Protein AF-A0A317UHM7-F1 (afdb_monomer)

Mean predicted aligned error: 4.64 Å

Structure (mmCIF, N/CA/C/O backbone):
data_AF-A0A317UHM7-F1
#
_entry.id   AF-A0A317UHM7-F1
#
loop_
_atom_site.group_PDB
_atom_site.id
_atom_site.type_symbol
_atom_site.label_atom_id
_atom_site.label_alt_id
_atom_site.label_comp_id
_atom_site.label_asym_id
_atom_site.label_entity_id
_atom_site.label_seq_id
_atom_site.pdbx_PDB_ins_code
_atom_site.Cartn_x
_atom_site.Cartn_y
_atom_site.Cartn_z
_atom_site.occupancy
_atom_site.B_iso_or_equiv
_atom_site.auth_seq_id
_atom_site.auth_comp_id
_atom_site.auth_asym_id
_atom_site.auth_atom_id
_atom_site.pdbx_PDB_model_num
ATOM 1 N N . MET A 1 1 ? 4.134 -24.630 3.896 1.00 39.47 1 MET A N 1
ATOM 2 C CA . MET A 1 1 ? 3.854 -23.565 4.878 1.00 39.47 1 MET A CA 1
ATOM 3 C C . MET A 1 1 ? 3.007 -22.562 4.129 1.00 39.47 1 MET A C 1
ATOM 5 O O . MET A 1 1 ? 3.404 -22.222 3.028 1.00 39.47 1 MET A O 1
ATOM 9 N N . ASN A 1 2 ? 1.814 -22.216 4.612 1.00 40.88 2 ASN A N 1
ATOM 10 C CA . ASN A 1 2 ? 1.016 -21.183 3.949 1.00 40.88 2 ASN A CA 1
ATOM 11 C C . ASN A 1 2 ? 1.652 -19.836 4.301 1.00 40.88 2 ASN A C 1
ATOM 13 O O . ASN A 1 2 ? 1.589 -19.416 5.449 1.00 40.88 2 ASN A O 1
ATOM 17 N N . GLU A 1 3 ? 2.325 -19.219 3.334 1.00 45.88 3 GLU A N 1
ATOM 18 C CA . GLU A 1 3 ? 3.064 -17.949 3.448 1.00 45.88 3 GLU A CA 1
ATOM 19 C C . GLU A 1 3 ? 2.141 -16.716 3.420 1.00 45.88 3 GLU A C 1
ATOM 21 O O . GLU A 1 3 ? 2.511 -15.654 2.937 1.00 45.88 3 GLU A O 1
ATOM 26 N N . HIS A 1 4 ? 0.919 -16.839 3.933 1.00 51.75 4 HIS A N 1
ATOM 27 C CA . HIS A 1 4 ? -0.042 -15.742 3.986 1.00 51.75 4 HIS A CA 1
ATOM 28 C C . HIS A 1 4 ? -0.412 -15.508 5.442 1.00 51.75 4 HIS A C 1
ATOM 30 O O . HIS A 1 4 ? -1.239 -16.251 5.950 1.00 51.75 4 HIS A O 1
ATOM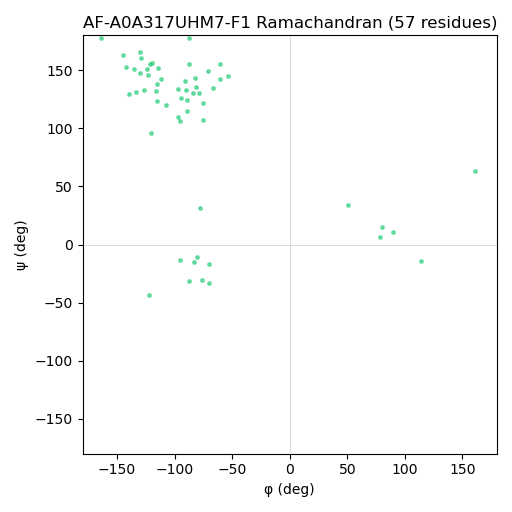 36 N N . GLU A 1 5 ? 0.259 -14.552 6.092 1.00 59.22 5 GLU A N 1
ATOM 37 C CA . GLU A 1 5 ? -0.194 -13.763 7.263 1.00 59.22 5 GLU A CA 1
ATOM 38 C C . GLU A 1 5 ? 1.029 -13.147 7.974 1.00 59.22 5 GLU A C 1
ATOM 40 O O . GLU A 1 5 ? 1.353 -13.481 9.111 1.00 59.22 5 GLU A O 1
ATOM 45 N N . PHE A 1 6 ? 1.769 -12.263 7.291 1.00 68.00 6 PHE A N 1
ATOM 46 C CA . PHE A 1 6 ? 2.753 -11.406 7.979 1.00 68.00 6 PHE A CA 1
ATOM 47 C C . PHE A 1 6 ? 2.055 -10.256 8.726 1.00 68.00 6 PHE A C 1
ATOM 49 O O . PHE A 1 6 ? 2.505 -9.832 9.787 1.00 68.00 6 PHE A O 1
ATOM 56 N N . TRP A 1 7 ? 0.917 -9.799 8.199 1.00 82.62 7 TRP A N 1
ATOM 57 C CA . TRP A 1 7 ? 0.104 -8.734 8.776 1.00 82.62 7 TRP A CA 1
ATOM 58 C C . TRP A 1 7 ? -0.920 -9.303 9.751 1.00 82.62 7 TRP A C 1
ATOM 60 O O . TRP A 1 7 ? -1.721 -10.166 9.392 1.00 82.62 7 TRP A O 1
ATOM 70 N N . LYS A 1 8 ? -0.897 -8.811 10.988 1.00 86.44 8 LYS A N 1
ATOM 71 C CA . LYS A 1 8 ? -1.784 -9.267 12.067 1.00 86.44 8 LYS A CA 1
ATOM 72 C C . LYS A 1 8 ? -3.108 -8.519 12.079 1.00 86.44 8 LYS A C 1
ATOM 74 O O . LYS A 1 8 ? -4.126 -9.081 12.472 1.00 86.44 8 LYS A O 1
ATOM 79 N N . GLU A 1 9 ? -3.091 -7.256 11.662 1.00 95.19 9 GLU A N 1
ATOM 80 C CA . GLU A 1 9 ? -4.266 -6.390 11.621 1.00 95.19 9 GLU A CA 1
ATOM 81 C C . GLU A 1 9 ? -4.230 -5.502 10.373 1.00 95.19 9 GLU A C 1
ATOM 83 O O . GLU A 1 9 ? -3.160 -5.180 9.859 1.00 95.19 9 GLU A O 1
ATOM 88 N N . ARG A 1 10 ? -5.412 -5.102 9.896 1.00 95.94 10 ARG A N 1
ATOM 89 C CA . ARG A 1 10 ? -5.610 -4.162 8.787 1.00 95.94 10 ARG A CA 1
ATOM 90 C C . ARG A 1 10 ? -6.772 -3.246 9.139 1.00 95.94 10 ARG A C 1
ATOM 92 O O . ARG A 1 10 ? -7.839 -3.742 9.507 1.00 95.94 10 ARG A O 1
ATOM 99 N N . ARG A 1 11 ? -6.597 -1.930 9.020 1.00 97.25 11 ARG A N 1
ATOM 100 C CA . ARG A 1 11 ? -7.661 -0.954 9.306 1.00 97.25 11 ARG A CA 1
ATOM 101 C C . ARG A 1 11 ? -7.744 0.125 8.238 1.00 97.25 11 ARG A C 1
ATOM 103 O O . ARG A 1 11 ? -6.758 0.429 7.580 1.00 97.25 11 ARG A O 1
ATOM 110 N N . HIS A 1 12 ? -8.948 0.657 8.058 1.00 97.69 12 HIS A N 1
ATOM 111 C CA . HIS A 1 12 ? -9.216 1.749 7.130 1.00 97.69 12 HIS A CA 1
ATOM 112 C C . HIS A 1 12 ? -8.837 3.083 7.778 1.00 97.69 12 HIS A C 1
ATOM 114 O O . HIS A 1 12 ? -9.181 3.325 8.937 1.00 97.69 12 HIS A O 1
ATOM 120 N N . LEU A 1 13 ? -8.164 3.942 7.023 1.00 96.38 13 LEU A N 1
ATOM 121 C CA . LEU A 1 13 ? -7.771 5.282 7.437 1.00 96.38 13 LEU A CA 1
ATOM 122 C C . LEU A 1 13 ? -8.934 6.261 7.256 1.00 96.38 13 LEU A C 1
ATOM 124 O O . LEU A 1 13 ? -9.712 6.157 6.311 1.00 96.38 13 LEU A O 1
ATOM 128 N N . GLU A 1 14 ? -9.083 7.222 8.164 1.00 96.44 14 GLU A N 1
ATOM 129 C CA . GLU A 1 14 ? -10.109 8.266 8.010 1.00 96.44 14 GLU A CA 1
ATOM 130 C C . GLU A 1 14 ? -9.769 9.243 6.875 1.00 96.44 14 GLU A C 1
ATOM 132 O O . GLU A 1 14 ? -10.665 9.731 6.185 1.00 96.44 14 GLU A O 1
ATOM 137 N N . GLU A 1 15 ? -8.478 9.497 6.663 1.00 95.75 15 GLU A N 1
ATOM 138 C CA . GLU A 1 15 ? -7.952 10.346 5.599 1.00 95.75 15 GLU A CA 1
ATOM 139 C C . GLU A 1 15 ? -7.116 9.512 4.629 1.00 95.75 15 GLU A C 1
ATOM 141 O O . GLU A 1 15 ? -6.344 8.646 5.036 1.00 95.75 15 GLU A O 1
ATOM 146 N N . MET A 1 16 ? -7.280 9.778 3.334 1.00 95.62 16 MET A N 1
ATOM 147 C CA . MET A 1 16 ? -6.554 9.074 2.286 1.00 95.62 16 MET A CA 1
ATOM 148 C C . MET A 1 16 ? -5.103 9.572 2.221 1.00 95.62 16 MET A C 1
ATOM 150 O O . MET A 1 16 ? -4.905 10.766 1.969 1.00 95.62 16 MET A O 1
ATOM 154 N N . PRO A 1 17 ? -4.090 8.699 2.378 1.00 94.62 17 PRO A N 1
ATOM 155 C CA . PRO A 1 17 ? -2.708 9.082 2.131 1.00 94.62 17 PRO A CA 1
ATOM 156 C C . PRO A 1 17 ? -2.506 9.518 0.680 1.00 94.62 17 PRO A C 1
ATOM 158 O O . PRO A 1 17 ? -3.228 9.100 -0.229 1.00 94.62 17 PRO A O 1
ATOM 161 N N . PHE A 1 18 ? -1.487 10.339 0.446 1.00 96.62 18 PHE A N 1
ATOM 162 C CA . PHE A 1 18 ? -1.031 10.595 -0.914 1.00 96.62 18 PHE A CA 1
ATOM 163 C C . PHE A 1 18 ? -0.338 9.360 -1.479 1.00 96.62 18 PHE A C 1
ATOM 1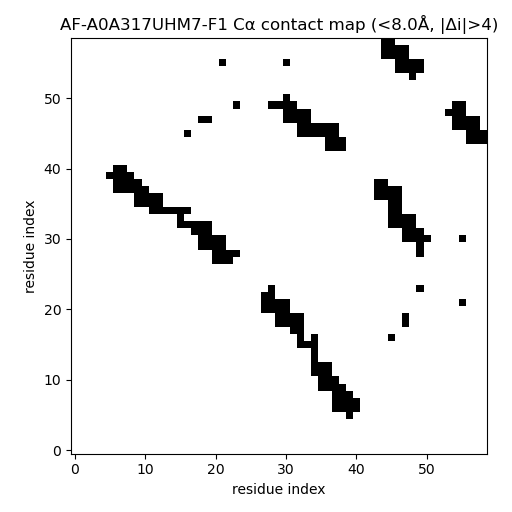65 O O . PHE A 1 18 ? 0.343 8.637 -0.753 1.00 96.62 18 PHE A O 1
ATOM 172 N N . ASP A 1 19 ? -0.442 9.180 -2.792 1.00 97.56 19 ASP A N 1
ATOM 173 C CA . ASP A 1 19 ? 0.362 8.201 -3.513 1.00 97.56 19 ASP A CA 1
ATOM 174 C C . ASP A 1 19 ? 1.857 8.397 -3.226 1.00 97.56 19 ASP A C 1
ATOM 176 O O . ASP A 1 19 ? 2.352 9.523 -3.073 1.00 97.56 19 ASP A O 1
ATOM 180 N N . LYS A 1 20 ? 2.594 7.290 -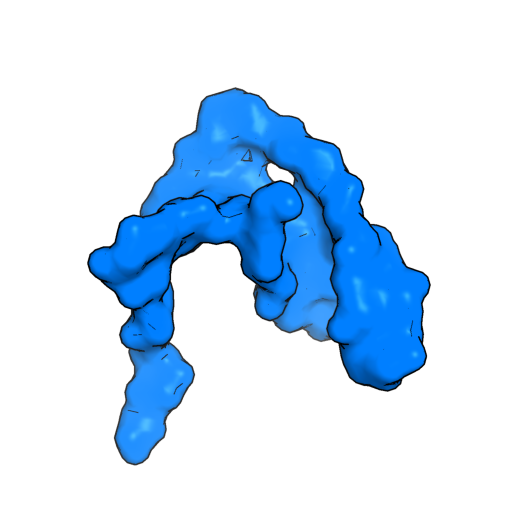3.178 1.00 97.38 20 LYS A N 1
ATOM 181 C CA . LYS A 1 20 ? 3.985 7.273 -2.725 1.00 97.38 20 LYS A CA 1
ATOM 182 C C . LYS A 1 20 ? 4.871 6.547 -3.723 1.00 97.38 20 LYS A C 1
ATOM 184 O O . LYS A 1 20 ? 4.443 5.631 -4.414 1.00 97.38 20 LYS A O 1
ATOM 189 N N . ARG A 1 21 ? 6.122 6.995 -3.829 1.00 97.88 21 ARG A N 1
ATOM 190 C CA . ARG A 1 21 ? 7.102 6.419 -4.749 1.00 97.88 21 ARG A CA 1
ATOM 191 C C . ARG A 1 21 ? 7.783 5.200 -4.131 1.00 97.88 21 ARG A C 1
ATOM 193 O O . ARG A 1 21 ? 8.320 5.316 -3.031 1.00 97.88 21 ARG A O 1
ATOM 200 N N . PHE A 1 22 ? 7.820 4.099 -4.874 1.00 97.56 22 PHE A N 1
ATOM 201 C CA . PHE A 1 22 ? 8.522 2.865 -4.519 1.00 97.56 22 PHE A CA 1
ATOM 202 C C . PHE A 1 22 ? 9.414 2.401 -5.673 1.00 97.56 22 PHE A C 1
ATOM 204 O O . PHE A 1 22 ? 9.231 2.823 -6.818 1.00 97.56 22 PHE A O 1
ATOM 211 N N . 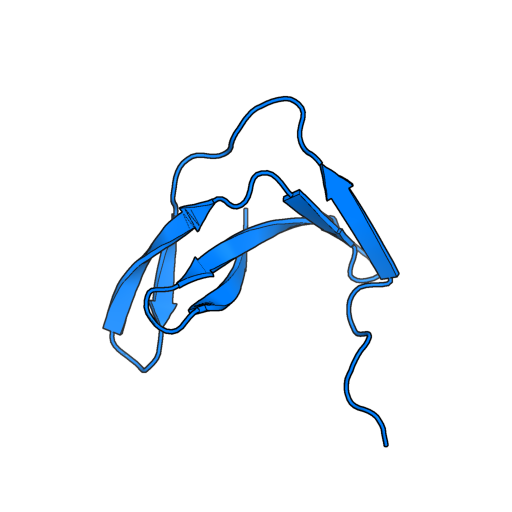ASP A 1 23 ? 10.384 1.545 -5.354 1.00 97.00 23 ASP A N 1
ATOM 212 C CA . ASP A 1 23 ? 11.152 0.800 -6.348 1.00 97.00 23 ASP A CA 1
ATOM 213 C C . ASP A 1 23 ? 10.507 -0.582 -6.525 1.00 97.00 23 ASP A C 1
ATOM 215 O O . ASP A 1 23 ? 10.624 -1.444 -5.655 1.00 97.00 23 ASP A O 1
ATOM 219 N N . VAL A 1 24 ? 9.822 -0.776 -7.652 1.00 95.12 24 VAL A N 1
ATOM 220 C CA . VAL A 1 24 ? 9.089 -1.996 -8.020 1.00 95.12 24 VAL A CA 1
ATOM 221 C C . VAL A 1 24 ? 9.756 -2.595 -9.254 1.00 95.12 24 VAL A C 1
ATOM 223 O O . VAL A 1 24 ? 9.944 -1.913 -10.262 1.00 95.12 24 VAL A O 1
ATOM 226 N N . ASP A 1 25 ? 10.192 -3.853 -9.170 1.00 93.94 25 ASP A N 1
ATOM 227 C CA . ASP A 1 25 ? 10.888 -4.564 -10.257 1.00 93.94 25 ASP A CA 1
ATOM 228 C C . ASP A 1 25 ? 12.073 -3.791 -10.874 1.00 93.94 25 ASP A C 1
ATOM 230 O O . ASP A 1 25 ? 12.355 -3.861 -12.072 1.00 93.94 25 ASP A O 1
ATOM 234 N N . GLY A 1 26 ? 12.784 -3.023 -10.043 1.00 94.88 26 GLY A N 1
ATOM 235 C CA . GLY A 1 26 ? 13.921 -2.200 -10.466 1.00 94.88 26 GLY A CA 1
ATOM 236 C C . GLY A 1 26 ? 13.544 -0.886 -11.160 1.00 94.88 26 GLY A C 1
ATOM 237 O O . GLY A 1 26 ? 14.438 -0.184 -11.634 1.00 94.88 26 GLY A O 1
ATOM 238 N N . ASN A 1 27 ? 12.257 -0.532 -11.202 1.00 95.12 27 ASN A N 1
ATOM 239 C CA . ASN A 1 27 ? 11.761 0.748 -11.695 1.00 95.12 27 ASN A CA 1
ATOM 240 C C . ASN A 1 27 ? 11.175 1.579 -10.557 1.00 95.12 27 ASN A C 1
ATOM 242 O O . ASN A 1 27 ? 10.497 1.066 -9.675 1.00 95.12 27 ASN A O 1
ATOM 246 N N . SER A 1 28 ? 11.391 2.891 -10.614 1.00 97.00 28 SER A N 1
ATOM 247 C CA . SER A 1 28 ? 10.782 3.806 -9.657 1.00 97.00 28 SER A CA 1
ATOM 248 C C . SER A 1 28 ? 9.422 4.279 -10.159 1.00 97.00 28 SER A C 1
ATOM 250 O O . SER A 1 28 ? 9.347 5.032 -11.138 1.00 97.00 28 SER A O 1
ATOM 252 N N . GLU A 1 29 ? 8.353 3.916 -9.459 1.00 97.56 29 GLU A N 1
ATOM 253 C CA . GLU A 1 29 ? 6.986 4.295 -9.816 1.00 97.56 29 GLU A CA 1
ATOM 254 C C . GLU A 1 29 ? 6.206 4.879 -8.641 1.00 97.56 29 GLU A C 1
ATOM 256 O O . GLU A 1 29 ? 6.648 4.836 -7.496 1.00 97.56 29 GLU A O 1
ATOM 261 N N . LEU A 1 30 ? 5.076 5.514 -8.956 1.00 97.69 30 LEU A N 1
ATOM 262 C CA . LEU A 1 30 ? 4.164 6.084 -7.974 1.00 97.69 30 LEU A CA 1
ATOM 263 C C . LEU A 1 30 ? 3.043 5.068 -7.720 1.00 97.69 30 LEU A C 1
ATOM 265 O O . LEU A 1 30 ? 2.224 4.843 -8.606 1.00 97.69 30 LEU A O 1
ATOM 269 N N . CYS A 1 31 ? 3.028 4.466 -6.534 1.00 98.19 31 CYS A N 1
ATOM 270 C CA . CYS A 1 31 ? 2.036 3.477 -6.128 1.00 98.19 31 CYS A CA 1
ATOM 271 C C . C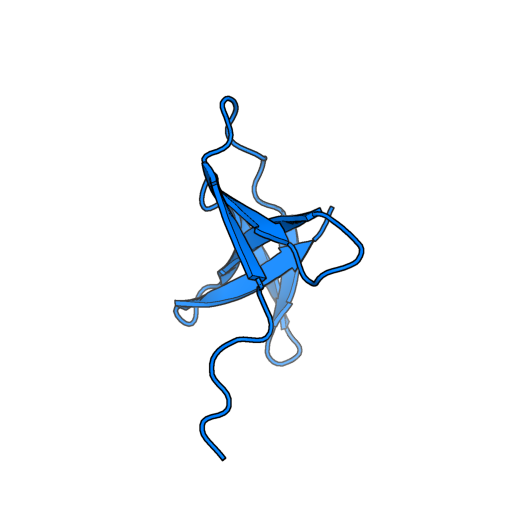YS A 1 31 ? 0.863 4.168 -5.430 1.00 98.19 31 CYS A C 1
ATOM 273 O O . CYS A 1 31 ? 1.050 5.109 -4.646 1.00 98.19 31 CYS A O 1
ATOM 275 N N . HIS A 1 32 ? -0.345 3.690 -5.712 1.00 98.06 32 HIS A N 1
ATOM 276 C CA . HIS A 1 32 ? -1.572 4.308 -5.236 1.00 98.06 32 HIS A CA 1
ATOM 277 C C . HIS A 1 32 ? -1.842 3.937 -3.788 1.00 98.06 32 HIS A C 1
ATOM 279 O O . HIS A 1 32 ? -1.837 2.755 -3.447 1.00 98.06 32 HIS A O 1
ATOM 285 N N . ALA A 1 33 ? -2.116 4.925 -2.938 1.00 97.69 33 ALA A N 1
ATOM 286 C CA . ALA A 1 33 ? -2.575 4.627 -1.587 1.00 97.69 33 ALA A CA 1
ATOM 287 C C . ALA A 1 33 ? -3.895 3.843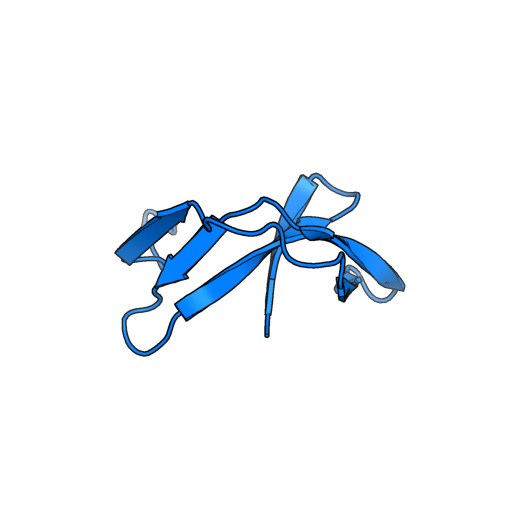 -1.656 1.00 97.69 33 ALA A C 1
ATOM 289 O O . ALA A 1 33 ? -4.742 4.102 -2.512 1.00 97.69 33 ALA A O 1
ATOM 290 N N . THR A 1 34 ? -4.083 2.873 -0.764 1.00 97.75 34 THR A N 1
ATOM 291 C CA . THR A 1 34 ? -5.324 2.077 -0.717 1.00 97.75 34 THR A CA 1
ATOM 292 C C . THR A 1 34 ? -6.341 2.620 0.286 1.00 97.75 34 THR A C 1
ATOM 294 O O . THR A 1 34 ? -7.502 2.210 0.265 1.00 97.75 34 THR A O 1
ATOM 297 N N . GLY A 1 35 ? -5.912 3.525 1.172 1.00 97.81 35 GLY A N 1
ATOM 298 C CA . GLY A 1 35 ? -6.703 3.993 2.312 1.00 97.81 35 GLY A CA 1
ATOM 299 C C . GLY A 1 35 ? -6.685 3.032 3.502 1.00 97.81 35 GLY A C 1
ATOM 300 O O . GLY A 1 35 ? -7.524 3.150 4.392 1.00 97.81 35 GLY A O 1
ATOM 301 N N . TYR A 1 36 ? -5.755 2.077 3.526 1.00 97.94 36 TYR A N 1
ATOM 302 C CA . TYR A 1 36 ? -5.555 1.163 4.644 1.00 97.94 36 TYR A CA 1
ATOM 303 C C . TYR A 1 36 ? -4.154 1.291 5.221 1.00 97.94 36 TYR A C 1
ATOM 305 O O . TYR A 1 36 ? -3.210 1.651 4.524 1.00 97.94 36 TYR A O 1
ATOM 313 N N . GLU A 1 37 ? -4.036 0.909 6.485 1.00 97.31 37 GLU A N 1
ATOM 314 C CA . GLU A 1 37 ? -2.765 0.578 7.112 1.00 97.31 37 GLU A CA 1
ATOM 315 C C . GLU A 1 37 ? -2.821 -0.836 7.702 1.00 97.31 37 GLU A C 1
ATOM 317 O O . GLU A 1 37 ? -3.888 -1.339 8.088 1.00 97.31 37 GLU A O 1
ATOM 322 N N . VAL A 1 38 ? -1.662 -1.482 7.755 1.00 96.69 38 VAL A N 1
ATOM 323 C CA . VAL A 1 38 ? -1.475 -2.854 8.233 1.00 96.69 38 VAL A CA 1
ATOM 324 C C . VAL A 1 38 ? -0.463 -2.901 9.373 1.00 96.69 38 VAL A C 1
ATOM 326 O O . VAL A 1 38 ? 0.486 -2.121 9.402 1.00 96.69 38 VAL A O 1
ATOM 329 N N . PHE A 1 39 ? -0.667 -3.814 10.323 1.00 95.75 39 PHE A N 1
ATOM 330 C CA . PHE A 1 39 ? 0.190 -3.990 11.498 1.00 95.75 39 PHE A CA 1
ATOM 331 C C . PHE A 1 39 ? 1.033 -5.262 11.380 1.00 95.75 39 PHE A C 1
ATOM 333 O O . PHE A 1 39 ? 0.472 -6.359 11.292 1.00 95.75 39 PHE A O 1
ATOM 340 N N . ASP A 1 40 ? 2.365 -5.151 11.393 1.00 92.75 40 ASP A N 1
ATOM 341 C CA . ASP A 1 40 ? 3.275 -6.320 11.329 1.00 92.75 40 ASP A CA 1
ATOM 342 C C . ASP A 1 40 ? 3.463 -7.013 12.693 1.00 92.75 40 ASP A C 1
ATOM 344 O O . ASP A 1 40 ? 3.992 -8.125 12.788 1.00 92.75 40 ASP A O 1
ATOM 348 N N . GLY A 1 41 ? 2.997 -6.391 13.776 1.00 92.50 41 GLY A N 1
ATOM 349 C CA . GLY A 1 41 ? 3.264 -6.833 15.143 1.00 92.50 41 GLY A CA 1
ATOM 350 C C . GLY A 1 41 ? 4.118 -5.870 15.958 1.00 92.50 41 GLY A C 1
ATOM 351 O O . GLY A 1 41 ? 4.145 -6.018 17.180 1.00 92.50 41 GLY A O 1
ATOM 352 N N . GLU A 1 42 ? 4.769 -4.910 15.310 1.00 93.69 42 GLU A N 1
ATOM 353 C CA . GLU A 1 42 ? 5.583 -3.863 15.923 1.00 93.69 42 GLU A CA 1
ATOM 354 C C . GLU A 1 42 ? 5.078 -2.472 15.535 1.00 93.69 42 GLU A C 1
ATOM 356 O O . GLU A 1 42 ? 4.949 -1.616 16.413 1.00 93.69 42 GLU A O 1
ATOM 361 N N . ASP A 1 43 ? 4.735 -2.256 14.261 1.00 95.12 43 ASP A N 1
ATOM 362 C CA . ASP A 1 43 ? 4.321 -0.951 13.759 1.00 95.12 43 ASP A CA 1
ATOM 363 C C . ASP A 1 43 ? 3.234 -1.007 12.673 1.00 95.12 43 ASP A C 1
ATOM 365 O O . ASP A 1 43 ? 2.953 -2.049 12.075 1.00 95.12 43 ASP A O 1
ATOM 369 N N . TRP A 1 44 ? 2.594 0.144 12.458 1.00 95.50 44 TRP A N 1
ATOM 370 C CA . TRP A 1 44 ? 1.586 0.345 11.418 1.00 95.50 44 TRP A CA 1
ATOM 371 C C . TRP A 1 44 ? 2.183 0.977 10.160 1.00 95.50 44 TRP A C 1
ATOM 373 O O . TRP A 1 44 ? 2.894 1.988 10.245 1.00 95.50 44 TRP A O 1
ATOM 383 N N . TRP A 1 45 ? 1.830 0.415 9.006 1.00 96.56 45 TRP A N 1
ATOM 384 C CA . TRP A 1 45 ? 2.331 0.796 7.688 1.00 96.56 45 TRP A CA 1
ATOM 385 C C . TRP A 1 45 ? 1.186 1.103 6.733 1.00 96.56 45 TRP A C 1
ATOM 387 O O . TRP A 1 45 ? 0.271 0.288 6.616 1.00 96.56 45 TRP A O 1
ATOM 397 N N . ASP A 1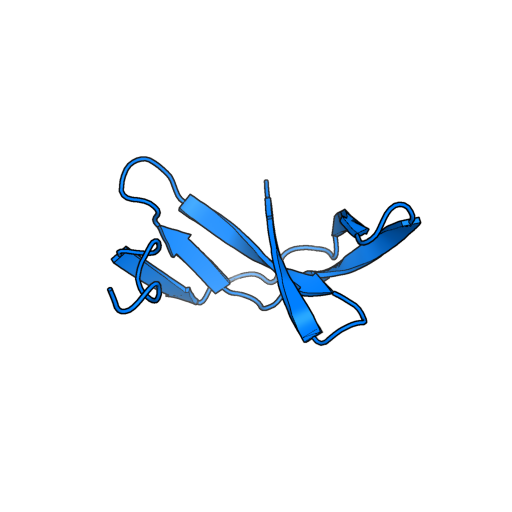 46 ? 1.261 2.221 6.009 1.00 97.75 46 ASP A N 1
ATOM 398 C CA . ASP A 1 46 ? 0.284 2.542 4.968 1.00 97.75 46 ASP A CA 1
ATOM 399 C C . ASP A 1 46 ? 0.420 1.536 3.816 1.00 97.75 46 ASP A C 1
ATOM 401 O O . ASP A 1 46 ? 1.531 1.215 3.383 1.00 97.75 46 ASP A O 1
ATOM 405 N N . GLU A 1 47 ? -0.711 1.025 3.334 1.00 97.88 47 GLU A N 1
ATOM 406 C CA . GLU A 1 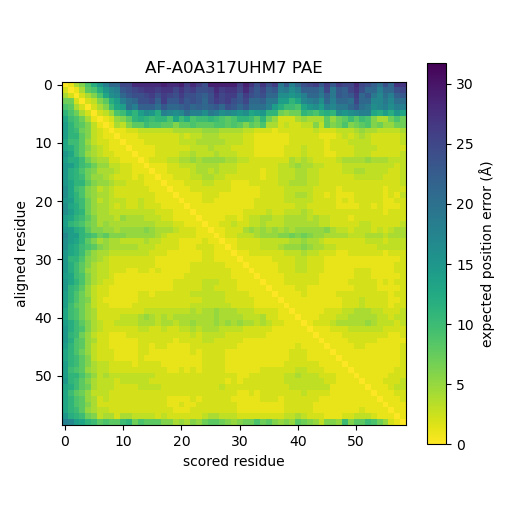47 ? -0.804 0.050 2.249 1.00 97.88 47 GLU A CA 1
ATOM 407 C C . GLU A 1 47 ? -1.028 0.77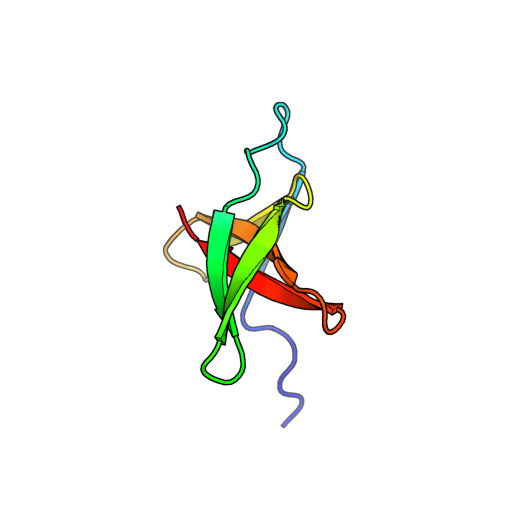4 0.917 1.00 97.88 47 GLU A C 1
ATOM 409 O O . GLU A 1 47 ? -1.984 1.542 0.746 1.00 97.88 47 GLU A O 1
ATOM 414 N N . PHE A 1 48 ? -0.165 0.485 -0.050 1.00 98.19 48 PHE A N 1
ATOM 415 C CA . PHE A 1 48 ? -0.194 1.015 -1.408 1.00 98.19 48 PHE A CA 1
ATOM 416 C C . PHE A 1 48 ? -0.299 -0.135 -2.405 1.00 98.19 48 PHE A C 1
ATOM 418 O O . PHE A 1 48 ? 0.126 -1.247 -2.109 1.00 98.19 48 PHE A O 1
ATOM 425 N N . VAL A 1 49 ? -0.836 0.127 -3.592 1.00 97.88 49 VAL A N 1
ATOM 426 C CA . VAL A 1 49 ? -0.883 -0.831 -4.700 1.00 97.88 49 VAL A CA 1
ATOM 427 C C . VAL A 1 49 ? -0.066 -0.308 -5.874 1.00 97.88 49 VAL A C 1
ATOM 429 O O . VAL A 1 49 ? -0.172 0.864 -6.251 1.00 97.88 49 VAL A O 1
ATOM 432 N N . ASP A 1 50 ? 0.782 -1.169 -6.415 1.00 97.62 50 ASP A N 1
ATOM 433 C CA . ASP A 1 50 ? 1.633 -0.869 -7.560 1.00 97.62 50 ASP A CA 1
ATOM 434 C C . ASP A 1 50 ? 0.928 -1.156 -8.899 1.00 97.62 50 ASP A C 1
ATOM 436 O O . ASP A 1 50 ? -0.232 -1.584 -8.945 1.00 97.62 50 ASP A O 1
ATOM 440 N N . SER A 1 51 ? 1.602 -0.876 -10.015 1.00 96.19 51 SER A N 1
ATOM 441 C CA . SER A 1 51 ? 1.024 -1.076 -11.350 1.00 96.19 51 SER A CA 1
ATOM 442 C C . SER A 1 51 ? 0.856 -2.551 -11.749 1.00 96.19 51 SER A C 1
ATOM 444 O O . SER A 1 51 ? 0.070 -2.845 -12.657 1.00 96.19 51 SER A O 1
ATOM 446 N N . ASN A 1 52 ? 1.525 -3.475 -11.052 1.00 96.56 52 ASN A N 1
ATOM 447 C CA . ASN A 1 52 ? 1.347 -4.920 -11.204 1.00 96.56 52 ASN A CA 1
ATOM 448 C C . ASN A 1 52 ? 0.152 -5.448 -10.389 1.00 96.56 52 ASN A C 1
ATOM 450 O O . ASN A 1 52 ? -0.338 -6.548 -10.655 1.00 96.56 52 ASN A O 1
ATOM 454 N N . GLY A 1 53 ? -0.356 -4.651 -9.444 1.00 95.88 53 GLY A N 1
ATOM 455 C CA . GLY A 1 53 ? -1.415 -5.036 -8.517 1.00 95.88 53 GLY A CA 1
ATOM 456 C C . GLY A 1 53 ? -0.896 -5.663 -7.222 1.00 95.88 53 GLY A C 1
ATOM 457 O O . GLY A 1 53 ? -1.704 -6.196 -6.459 1.00 95.88 53 GLY A O 1
ATOM 458 N N . ASP A 1 54 ? 0.412 -5.593 -6.970 1.00 96.88 54 ASP A N 1
ATOM 459 C CA . ASP A 1 54 ? 1.028 -6.051 -5.731 1.00 96.88 54 ASP A CA 1
ATOM 460 C C . ASP A 1 54 ? 1.021 -4.933 -4.675 1.00 96.88 54 ASP A C 1
ATOM 462 O O . ASP A 1 54 ? 0.938 -3.736 -4.979 1.00 96.88 54 ASP A O 1
ATOM 466 N N . PHE A 1 55 ? 1.061 -5.329 -3.399 1.00 96.12 55 PHE A N 1
ATOM 467 C CA . PHE A 1 55 ? 1.021 -4.387 -2.285 1.00 96.12 55 PHE A CA 1
ATOM 468 C C . PHE A 1 55 ? 2.418 -3.936 -1.864 1.00 96.12 55 PHE A C 1
ATOM 470 O O . PHE A 1 55 ? 3.311 -4.749 -1.626 1.00 96.12 55 PHE A O 1
ATOM 477 N N . GLN A 1 56 ? 2.559 -2.626 -1.692 1.00 96.94 56 GLN A N 1
ATOM 478 C CA . GLN A 1 56 ? 3.735 -1.955 -1.156 1.00 96.94 56 GLN A CA 1
ATOM 479 C C . GLN A 1 56 ? 3.377 -1.301 0.184 1.00 96.94 56 GLN A C 1
ATOM 481 O O . GLN A 1 56 ? 2.228 -0.916 0.403 1.00 96.94 56 GLN A O 1
ATOM 486 N N . TYR A 1 57 ? 4.351 -1.155 1.084 1.00 95.81 57 TYR A N 1
ATOM 487 C CA . TYR A 1 57 ? 4.105 -0.685 2.453 1.00 95.81 57 TYR A CA 1
ATOM 488 C C . TYR A 1 57 ? 5.105 0.398 2.857 1.00 95.81 57 TYR A C 1
ATOM 490 O O . TYR A 1 57 ? 6.311 0.233 2.664 1.00 95.81 57 TYR A O 1
ATOM 498 N N . GLY A 1 58 ? 4.630 1.521 3.405 1.00 93.88 58 GLY A N 1
ATOM 499 C CA . GLY A 1 58 ? 5.506 2.656 3.718 1.00 93.88 58 GLY A CA 1
ATOM 500 C C . GLY A 1 58 ? 4.919 3.705 4.664 1.00 93.88 58 GLY A C 1
ATOM 501 O O . GLY A 1 58 ? 3.780 3.596 5.099 1.00 93.88 58 GLY A O 1
ATOM 502 N N . ARG A 1 59 ? 5.740 4.718 4.978 1.00 86.19 59 ARG A N 1
ATOM 503 C CA . ARG A 1 59 ? 5.406 5.935 5.742 1.00 86.19 59 ARG A CA 1
ATOM 504 C C . ARG A 1 59 ? 6.023 7.148 5.085 1.00 86.19 59 ARG A C 1
ATOM 506 O O . ARG A 1 59 ? 7.246 7.115 4.813 1.00 86.19 59 ARG A O 1
#

Radius of gyration: 11.88 Å; Cα contacts (8 Å, |Δi|>4): 109; chains: 1; bounding box: 24×34×28 Å

Secondary structure (DSSP, 8-state):
-----S-SEEEE-SSPPPPEEEEETTEEEEEEEEEEEEE-SS-EEEEEE-TTS-EEEE-

Nearest PDB structures (foldseek):
  3awy-assembly1_B  TM=3.929E-01  e=1.389E+00  Streptomyces castaneoglobisporus
  5z0e-assembly1_B  TM=3.981E-01  e=1.389E+00  Streptomyces castaneoglobisporus
  3awx-assembly1_B  TM=4.061E-01  e=1.563E+00  Streptomyces castaneoglobisporus
  6hq9-assembly2_B  TM=5.103E-01  e=4.816E+00  Homo sapiens
  6sqx-assembly2_B  TM=3.212E-01  e=5.752E+00  Photobacterium damselae subsp. piscicida

Solvent-accessible surface area (backbone atoms only — not comparable to full-atom values): 3702 Å² total; per-residue (Å²): 131,84,90,77,73,70,56,79,45,75,46,76,50,95,64,73,61,72,63,45,78,46,78,55,98,90,40,82,44,77,20,42,46,69,36,33,33,34,25,63,83,86,54,78,30,40,33,22,35,41,97,88,70,50,80,46,75,47,134

Foldseek 3Di:
DPPPDLFPDKDAAPDFDQFDWDQDPNDIDTWGFPRMWTHRPPDIWTWTADPVRDIDTHD

Sequence (59 aa):
MNEHEFWKERRHLEEMPFDKRFDVDGNSELCHATGYEVFDGEDWWDEFVDSNGDFQYGR

pLDDT: mean 91.21, std 14.24, range [39.47, 98.19]